Protein AF-A0AAE0SXF7-F1 (afdb_monomer_lite)

Radius of gyration: 25.58 Å; chains: 1; bounding box: 42×45×66 Å

Foldseek 3Di:
DDDDDADAPDPPGGDDPVVSVVVVVVVCVVVVVVVVVVVVQLVVDDDDNVVSVVVVPDDDCVVDPPPCVVLVVCPCVCVVVVHDDDPPPPNDDDDD

Organism: NCBI:txid2493646

Structure (mmCIF, N/CA/C/O backbone):
data_AF-A0AAE0SXF7-F1
#
_entry.id   AF-A0AAE0SXF7-F1
#
loop_
_atom_site.group_PDB
_atom_site.id
_atom_site.type_symbol
_atom_site.label_atom_id
_atom_site.label_alt_id
_atom_site.label_comp_id
_atom_site.label_asym_id
_atom_site.label_entity_id
_atom_site.label_seq_id
_atom_site.pdbx_PDB_ins_code
_atom_site.Cartn_x
_atom_site.Cartn_y
_atom_site.Cartn_z
_atom_site.occupancy
_atom_site.B_iso_or_equiv
_atom_site.auth_seq_id
_atom_site.auth_comp_id
_atom_site.auth_asym_id
_atom_site.auth_atom_id
_atom_site.pdbx_PDB_model_num
ATOM 1 N N . MET A 1 1 ? -1.634 13.264 -18.611 1.00 70.06 1 MET A N 1
ATOM 2 C CA . MET A 1 1 ? -1.847 11.807 -18.463 1.00 70.06 1 MET A CA 1
ATOM 3 C C . MET A 1 1 ? -0.484 11.140 -18.476 1.00 70.06 1 MET A C 1
ATOM 5 O O . MET A 1 1 ? 0.237 11.314 -19.453 1.00 70.06 1 MET A O 1
ATOM 9 N N . ALA A 1 2 ? -0.085 10.483 -17.389 1.00 81.69 2 ALA A N 1
ATOM 10 C CA . ALA A 1 2 ? 1.187 9.767 -17.355 1.00 81.69 2 ALA A CA 1
ATOM 11 C C . ALA A 1 2 ? 1.087 8.523 -18.25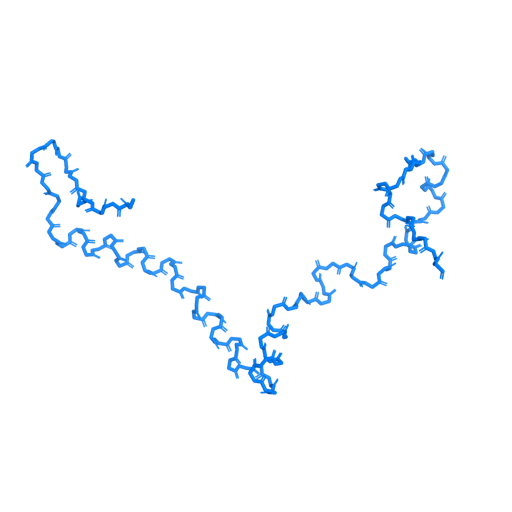2 1.00 81.69 2 ALA A C 1
ATOM 13 O O . ALA A 1 2 ? 0.125 7.766 -18.139 1.00 81.69 2 ALA A O 1
ATOM 14 N N . LYS A 1 3 ? 2.045 8.342 -19.167 1.00 91.00 3 LYS A N 1
ATOM 15 C CA . LYS A 1 3 ? 2.148 7.154 -20.024 1.00 91.00 3 LYS A CA 1
ATOM 16 C C . LYS A 1 3 ? 3.293 6.289 -19.510 1.00 91.00 3 LYS A C 1
ATOM 18 O O . LYS A 1 3 ? 4.391 6.800 -19.302 1.00 91.00 3 LYS A O 1
ATOM 23 N N . TYR A 1 4 ? 3.028 5.005 -19.296 1.00 88.88 4 TYR A N 1
ATOM 24 C CA . TYR A 1 4 ? 4.065 4.044 -18.939 1.00 88.88 4 TYR A CA 1
ATOM 25 C C . TYR A 1 4 ? 4.918 3.724 -20.169 1.00 88.88 4 TYR A C 1
ATOM 27 O O . TYR A 1 4 ? 4.376 3.404 -21.225 1.00 88.88 4 TYR A O 1
ATOM 35 N N . ASN A 1 5 ? 6.239 3.796 -20.010 1.00 89.56 5 ASN A N 1
ATOM 36 C CA . ASN A 1 5 ? 7.203 3.301 -20.982 1.00 89.56 5 ASN A CA 1
ATOM 37 C C . ASN A 1 5 ? 8.034 2.204 -20.305 1.00 89.56 5 ASN A C 1
ATOM 39 O O . ASN A 1 5 ? 8.495 2.430 -19.180 1.00 89.56 5 ASN A O 1
ATOM 43 N N . PRO A 1 6 ? 8.244 1.050 -20.958 1.00 88.31 6 PRO A N 1
ATOM 44 C CA . PRO A 1 6 ? 9.099 0.009 -20.419 1.00 88.31 6 PRO A CA 1
ATOM 45 C C . PRO A 1 6 ? 10.515 0.524 -20.138 1.00 88.31 6 PRO A C 1
ATOM 47 O O . PRO A 1 6 ? 11.017 1.387 -20.871 1.00 88.31 6 PRO A O 1
ATOM 50 N N . PRO A 1 7 ? 11.177 0.010 -19.090 1.00 88.88 7 PRO A N 1
ATOM 51 C CA . PRO A 1 7 ? 12.558 0.362 -18.821 1.00 88.88 7 PRO A CA 1
ATOM 52 C C . PRO A 1 7 ? 13.444 -0.099 -19.981 1.00 88.88 7 PRO A C 1
ATOM 54 O O . PRO A 1 7 ? 13.228 -1.160 -20.573 1.00 88.88 7 PRO A O 1
ATOM 57 N N . LYS A 1 8 ? 14.477 0.691 -20.278 1.00 91.38 8 LYS A N 1
ATOM 58 C CA . LYS A 1 8 ? 15.463 0.394 -21.320 1.00 91.38 8 LYS A CA 1
ATOM 59 C C . LYS A 1 8 ? 16.844 0.235 -20.702 1.00 91.38 8 LYS A C 1
ATOM 61 O O . LYS A 1 8 ? 17.183 0.956 -19.766 1.00 91.38 8 LYS A O 1
ATOM 66 N N . ILE A 1 9 ? 17.624 -0.710 -21.216 1.00 87.25 9 ILE A N 1
ATOM 67 C CA . ILE A 1 9 ? 19.019 -0.919 -20.809 1.00 87.25 9 ILE A CA 1
ATOM 68 C C . ILE A 1 9 ? 19.886 0.201 -21.398 1.00 87.25 9 ILE A C 1
ATOM 70 O O . ILE A 1 9 ? 20.659 0.825 -20.682 1.00 87.25 9 ILE A O 1
ATOM 74 N N . ASN A 1 10 ? 19.701 0.490 -22.690 1.00 86.50 10 ASN A N 1
ATOM 75 C CA . ASN A 1 10 ? 20.353 1.572 -23.438 1.00 86.50 10 ASN A CA 1
ATOM 76 C C . ASN A 1 10 ? 19.297 2.331 -24.266 1.00 86.50 10 ASN A C 1
ATOM 78 O O . ASN A 1 10 ? 18.120 1.990 -24.222 1.00 86.50 10 ASN A O 1
ATOM 82 N N . LYS A 1 11 ? 19.685 3.336 -25.068 1.00 81.31 11 LYS A N 1
ATOM 83 C CA . LYS A 1 11 ? 18.728 4.101 -25.904 1.00 81.31 11 LYS A CA 1
ATOM 84 C C . LYS A 1 11 ? 17.884 3.225 -26.849 1.00 81.31 11 LYS A C 1
ATOM 86 O O . LYS A 1 11 ? 16.752 3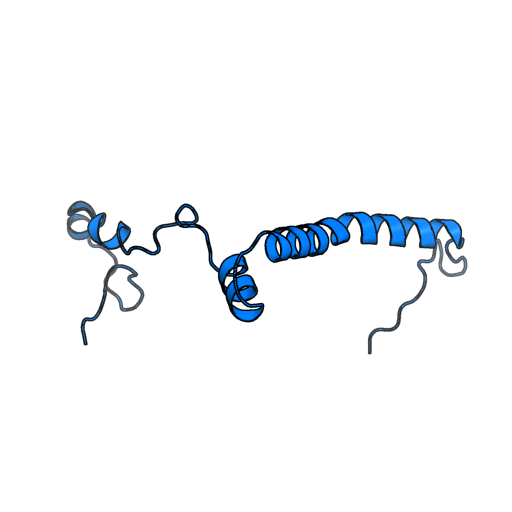.590 -27.147 1.00 81.31 11 LYS A O 1
ATOM 91 N N . GLU A 1 12 ? 18.417 2.082 -27.277 1.00 80.81 12 GLU A N 1
ATOM 92 C CA . GLU A 1 12 ? 17.821 1.231 -28.319 1.00 80.81 12 GLU A CA 1
ATOM 93 C C . GLU A 1 12 ? 17.353 -0.142 -27.819 1.00 80.81 12 GLU A C 1
ATOM 95 O O . GLU A 1 12 ? 16.593 -0.807 -28.514 1.00 80.81 12 GLU A O 1
ATOM 100 N N . LEU A 1 13 ? 17.780 -0.569 -26.625 1.00 87.00 13 LEU A N 1
ATOM 101 C CA . LEU A 1 13 ? 17.523 -1.921 -26.131 1.00 87.00 13 LEU A CA 1
ATOM 102 C C . LEU A 1 13 ? 16.578 -1.898 -24.933 1.00 87.00 13 LEU A C 1
ATOM 104 O O . LEU A 1 13 ? 16.936 -1.411 -23.857 1.00 87.00 13 LEU A O 1
ATOM 108 N N . ASP A 1 14 ? 15.391 -2.459 -25.126 1.00 89.69 14 ASP A N 1
ATOM 109 C CA . ASP A 1 14 ? 14.391 -2.617 -24.077 1.00 89.69 14 ASP A CA 1
ATOM 110 C C . ASP A 1 14 ? 14.772 -3.761 -23.127 1.00 89.69 14 ASP A C 1
ATOM 112 O O . ASP A 1 14 ? 15.418 -4.736 -23.524 1.00 89.69 14 ASP A O 1
ATOM 116 N N . TYR A 1 15 ? 14.376 -3.650 -21.855 1.00 89.69 15 TYR A N 1
ATOM 117 C CA . TYR A 1 15 ? 14.528 -4.773 -20.932 1.00 89.69 15 TYR A CA 1
ATOM 118 C C . TYR A 1 15 ? 13.692 -5.966 -21.411 1.00 89.69 15 TYR A C 1
ATOM 120 O O . TYR A 1 15 ? 12.540 -5.773 -21.815 1.00 89.69 15 TYR A O 1
ATOM 128 N N . PRO A 1 16 ? 14.221 -7.197 -21.302 1.00 92.50 16 PRO A N 1
ATOM 129 C CA . PRO A 1 16 ? 13.464 -8.385 -21.655 1.00 92.50 16 PRO A CA 1
ATOM 130 C C . PRO A 1 16 ? 12.221 -8.521 -20.768 1.00 92.50 16 PRO A C 1
ATOM 132 O O . PRO A 1 16 ? 12.212 -8.101 -19.607 1.00 92.50 16 PRO A O 1
ATOM 135 N N . GLU A 1 17 ? 11.174 -9.142 -21.307 1.00 90.88 17 GLU A N 1
ATOM 136 C CA . GLU A 1 17 ? 9.851 -9.220 -20.674 1.00 90.88 17 GLU A CA 1
ATOM 137 C C . GLU A 1 17 ? 9.900 -9.816 -19.258 1.00 90.88 17 GLU A C 1
ATOM 139 O O . GLU A 1 17 ? 9.306 -9.268 -18.330 1.00 90.88 17 GLU A O 1
ATOM 144 N N . PHE A 1 18 ? 10.701 -10.867 -19.045 1.00 93.62 18 PHE A N 1
ATOM 145 C CA . PHE A 1 18 ? 10.846 -11.490 -17.726 1.00 93.62 18 PHE A CA 1
ATOM 146 C C . PHE A 1 18 ? 11.367 -10.514 -16.658 1.00 93.62 18 PHE A C 1
ATOM 148 O O . PHE A 1 18 ? 10.939 -10.573 -15.507 1.00 93.62 18 PHE A O 1
ATOM 155 N N . ALA A 1 19 ? 12.262 -9.588 -17.021 1.00 92.81 19 ALA A N 1
ATOM 156 C CA . ALA A 1 19 ? 12.822 -8.620 -16.082 1.00 92.81 19 ALA A CA 1
ATOM 157 C C . ALA A 1 19 ? 11.774 -7.576 -15.674 1.00 92.81 19 ALA A C 1
ATOM 159 O O . ALA A 1 19 ? 11.720 -7.167 -14.513 1.00 92.81 19 ALA A O 1
ATOM 160 N N . GLN A 1 20 ? 10.897 -7.192 -16.606 1.00 92.62 20 GLN A N 1
ATOM 161 C CA . GLN A 1 20 ? 9.775 -6.298 -16.320 1.00 92.62 20 GLN A CA 1
ATOM 162 C C . GLN A 1 20 ? 8.762 -6.972 -15.390 1.00 92.62 20 GLN A C 1
ATOM 164 O O . GLN A 1 20 ? 8.336 -6.362 -14.408 1.00 92.62 20 GLN A O 1
ATOM 169 N N . VAL A 1 21 ? 8.430 -8.243 -15.648 1.00 95.62 21 VAL A N 1
ATOM 170 C CA . VAL A 1 21 ? 7.544 -9.037 -14.782 1.00 95.62 21 VAL A CA 1
ATOM 171 C C . VAL A 1 21 ? 8.111 -9.125 -13.365 1.00 95.62 21 VAL A C 1
ATOM 173 O O . VAL A 1 21 ? 7.391 -8.853 -12.408 1.00 95.62 21 VAL A O 1
ATOM 176 N N . ILE A 1 22 ? 9.407 -9.412 -13.213 1.00 96.31 22 ILE A N 1
ATOM 177 C CA . ILE A 1 22 ? 10.067 -9.444 -11.898 1.00 96.31 22 ILE A CA 1
ATOM 178 C C . ILE A 1 22 ? 9.977 -8.080 -11.195 1.00 96.31 22 ILE A C 1
ATOM 180 O O . ILE A 1 22 ? 9.636 -8.026 -10.013 1.00 96.31 22 ILE A O 1
ATOM 184 N N . GLY A 1 23 ? 10.220 -6.975 -11.906 1.00 94.88 23 GLY A N 1
ATOM 185 C CA . GLY A 1 23 ? 10.099 -5.626 -11.340 1.00 94.88 23 GLY A CA 1
ATOM 186 C C . GLY A 1 23 ? 8.693 -5.320 -10.811 1.00 94.88 23 GLY A C 1
ATOM 187 O O . GLY A 1 23 ? 8.534 -4.789 -9.705 1.00 94.88 23 GLY A O 1
ATOM 188 N N . TRP A 1 24 ? 7.663 -5.719 -11.560 1.00 95.31 24 TRP A N 1
ATOM 189 C CA . TRP A 1 24 ? 6.271 -5.593 -11.127 1.00 95.31 24 TRP A CA 1
ATOM 190 C C . TRP A 1 24 ? 5.933 -6.506 -9.947 1.00 95.31 24 TRP A C 1
ATOM 192 O O . TRP A 1 24 ? 5.231 -6.066 -9.038 1.00 95.31 24 TRP A O 1
ATOM 202 N N . LEU A 1 25 ? 6.466 -7.730 -9.905 1.00 97.19 25 LEU A N 1
ATOM 203 C CA . LEU A 1 25 ? 6.274 -8.645 -8.777 1.00 97.19 25 LEU A CA 1
ATOM 204 C C . LEU A 1 25 ? 6.895 -8.105 -7.484 1.00 97.19 25 LEU A C 1
ATOM 206 O O . LEU A 1 25 ? 6.243 -8.144 -6.443 1.00 97.19 25 LEU A O 1
ATOM 210 N N . ILE A 1 26 ? 8.109 -7.551 -7.542 1.00 97.06 26 ILE A N 1
ATOM 211 C CA . ILE A 1 26 ? 8.762 -6.928 -6.377 1.00 97.06 26 ILE A CA 1
ATOM 212 C C . ILE A 1 26 ? 7.943 -5.727 -5.895 1.00 97.06 26 ILE A C 1
ATOM 214 O O . ILE A 1 26 ? 7.679 -5.586 -4.702 1.00 97.06 26 ILE A O 1
ATOM 218 N N . THR A 1 27 ? 7.490 -4.888 -6.829 1.00 96.25 27 THR A N 1
ATOM 219 C CA . THR A 1 27 ? 6.662 -3.715 -6.517 1.00 96.25 27 THR A CA 1
ATOM 220 C C . THR A 1 27 ? 5.350 -4.129 -5.854 1.00 96.25 27 THR A C 1
ATOM 222 O O . THR A 1 27 ? 4.982 -3.592 -4.808 1.00 96.25 27 THR A O 1
ATOM 225 N N . ALA A 1 28 ? 4.666 -5.127 -6.416 1.00 96.31 28 ALA A N 1
ATOM 226 C CA . ALA A 1 28 ? 3.454 -5.683 -5.834 1.00 96.31 28 ALA A CA 1
ATOM 227 C C . ALA A 1 28 ? 3.729 -6.253 -4.439 1.00 96.31 28 ALA A C 1
ATOM 229 O O . ALA A 1 28 ? 2.981 -5.956 -3.517 1.00 96.31 28 ALA A O 1
ATOM 230 N N . PHE A 1 29 ? 4.819 -6.999 -4.249 1.00 97.06 29 PHE A N 1
ATOM 231 C CA . PHE A 1 29 ? 5.174 -7.591 -2.960 1.00 97.06 29 PHE A CA 1
ATOM 232 C C . PHE A 1 29 ? 5.408 -6.546 -1.860 1.00 97.06 29 PHE A C 1
ATOM 234 O O . PHE A 1 29 ? 4.983 -6.759 -0.730 1.00 97.06 29 PHE A O 1
ATOM 241 N N . VAL A 1 30 ? 6.024 -5.405 -2.180 1.00 97.00 30 VAL A N 1
ATOM 242 C CA . VAL A 1 30 ? 6.240 -4.315 -1.211 1.00 97.00 30 VAL A CA 1
ATOM 243 C C . VAL A 1 30 ? 4.943 -3.564 -0.895 1.00 97.00 30 VAL A C 1
ATOM 245 O O . VAL A 1 30 ? 4.733 -3.156 0.245 1.00 97.00 30 VAL A O 1
ATOM 248 N N . ILE A 1 31 ? 4.055 -3.390 -1.879 1.00 96.94 31 ILE A N 1
ATOM 249 C CA . ILE A 1 31 ? 2.801 -2.640 -1.704 1.00 96.94 31 ILE A CA 1
ATOM 250 C C . ILE A 1 31 ? 1.702 -3.501 -1.057 1.00 96.94 31 ILE A C 1
ATOM 252 O O . ILE A 1 31 ? 0.904 -2.982 -0.281 1.00 96.94 31 ILE A O 1
ATOM 256 N N . CYS A 1 32 ? 1.664 -4.807 -1.333 1.00 96.75 32 CYS A N 1
ATOM 257 C CA . CYS A 1 32 ? 0.606 -5.741 -0.923 1.00 96.75 32 CYS A CA 1
ATOM 258 C C . CYS A 1 32 ? 0.357 -5.863 0.601 1.00 96.75 32 CYS A C 1
ATOM 260 O O . CYS A 1 32 ? -0.802 -6.016 0.995 1.00 96.75 32 CYS A O 1
ATOM 262 N N . PRO A 1 33 ? 1.355 -5.743 1.498 1.00 95.94 33 PRO A N 1
ATOM 263 C CA . PRO A 1 33 ? 1.128 -5.806 2.940 1.00 95.94 33 PRO A CA 1
ATOM 264 C C . PRO A 1 33 ? 0.130 -4.763 3.456 1.00 95.94 33 PRO A C 1
ATOM 266 O O . PRO A 1 33 ? -0.642 -5.062 4.364 1.00 95.94 33 PRO A O 1
ATOM 269 N N . ILE A 1 34 ? 0.092 -3.565 2.862 1.00 94.81 34 ILE A N 1
ATOM 270 C CA . ILE A 1 34 ? -0.811 -2.480 3.278 1.00 94.81 34 ILE A CA 1
ATOM 271 C C . ILE A 1 34 ? -2.290 -2.876 3.092 1.00 94.81 34 ILE A C 1
ATOM 273 O O . ILE A 1 34 ? -3.020 -2.908 4.088 1.00 94.81 34 ILE A O 1
ATOM 277 N N . PRO A 1 35 ? -2.768 -3.221 1.877 1.00 94.94 35 PRO A N 1
ATOM 278 C CA . PRO A 1 35 ? -4.147 -3.651 1.683 1.00 94.94 35 PRO A CA 1
ATOM 279 C C . PRO A 1 35 ? -4.458 -4.977 2.388 1.00 94.94 35 PRO A C 1
ATOM 281 O O . PRO A 1 35 ? -5.569 -5.125 2.894 1.00 94.94 35 PRO A O 1
ATOM 284 N N . ILE A 1 36 ? -3.506 -5.917 2.491 1.00 96.00 36 ILE A N 1
ATOM 285 C CA . ILE A 1 36 ? -3.716 -7.160 3.255 1.00 96.00 36 ILE A CA 1
ATOM 286 C C . ILE A 1 36 ? -4.028 -6.839 4.720 1.00 96.00 36 ILE A C 1
ATOM 288 O O . ILE A 1 36 ? -5.029 -7.318 5.256 1.00 96.00 36 ILE A O 1
ATOM 292 N N . MET A 1 37 ? -3.207 -6.008 5.365 1.00 93.94 37 MET A N 1
ATOM 293 C CA . MET A 1 37 ? -3.409 -5.631 6.765 1.00 93.94 37 MET A CA 1
ATOM 294 C C . MET A 1 37 ? -4.693 -4.829 6.960 1.00 93.94 37 MET A C 1
ATOM 296 O O . MET A 1 37 ? -5.411 -5.059 7.935 1.00 93.94 37 MET A O 1
ATOM 300 N N . PHE A 1 38 ? -5.015 -3.937 6.022 1.00 93.44 38 PHE A N 1
ATOM 301 C CA . PHE A 1 38 ? -6.274 -3.196 6.026 1.00 93.44 38 PHE A CA 1
ATOM 302 C C . PHE A 1 38 ? -7.482 -4.140 6.005 1.00 93.44 38 PHE A C 1
ATOM 304 O O . PHE A 1 38 ? -8.345 -4.053 6.879 1.00 93.44 38 PHE A O 1
ATOM 311 N N . LEU A 1 39 ? -7.515 -5.089 5.063 1.00 93.94 39 LEU A N 1
ATOM 312 C CA . LEU A 1 39 ? -8.591 -6.076 4.964 1.00 93.94 39 LEU A CA 1
ATOM 313 C C . LEU A 1 39 ? -8.653 -6.954 6.213 1.00 93.94 39 LEU A C 1
ATOM 315 O O . LEU A 1 39 ? -9.728 -7.136 6.777 1.00 93.94 39 LEU A O 1
ATOM 319 N N . TYR A 1 40 ? -7.511 -7.446 6.693 1.00 94.19 40 TYR A N 1
ATOM 320 C CA . TYR A 1 40 ? -7.441 -8.261 7.904 1.00 94.19 40 TYR A CA 1
ATOM 321 C C . TYR A 1 40 ? -8.038 -7.541 9.125 1.00 94.19 40 TYR A C 1
ATOM 323 O O . TYR A 1 40 ? -8.854 -8.112 9.853 1.00 94.19 40 TYR A O 1
ATOM 331 N N . LYS A 1 41 ? -7.688 -6.266 9.333 1.00 91.00 41 LYS A N 1
ATOM 332 C CA . LYS A 1 41 ? -8.236 -5.449 10.428 1.00 91.00 41 LYS A CA 1
ATOM 333 C C . LYS A 1 41 ? -9.720 -5.138 10.226 1.00 91.00 41 LYS A C 1
ATOM 335 O O . LYS A 1 41 ? -10.477 -5.181 11.194 1.00 91.00 41 LYS A O 1
ATOM 340 N N . LEU A 1 42 ? -10.152 -4.898 8.989 1.00 91.25 42 LEU A N 1
ATOM 341 C CA . LEU A 1 42 ? -11.557 -4.664 8.651 1.00 91.25 42 LEU A CA 1
ATOM 342 C C . LEU A 1 42 ? -12.432 -5.909 8.894 1.00 91.25 42 LEU A C 1
ATOM 344 O O . LEU A 1 42 ? -13.559 -5.780 9.374 1.00 91.25 42 LEU A O 1
ATOM 348 N N . TYR A 1 43 ? -11.922 -7.112 8.607 1.00 90.12 43 TYR A N 1
ATOM 349 C CA . TYR A 1 43 ? -12.621 -8.370 8.893 1.00 90.12 43 TYR A CA 1
ATOM 350 C C . TYR A 1 43 ? -12.702 -8.667 10.393 1.00 90.12 43 TYR A C 1
ATOM 352 O O . TYR A 1 43 ? -13.736 -9.155 10.848 1.00 90.12 43 TYR A O 1
ATOM 360 N N . GLN A 1 44 ? -11.657 -8.348 11.163 1.00 90.31 44 GLN A N 1
ATOM 361 C CA . GLN A 1 44 ? -11.672 -8.520 12.620 1.00 90.31 44 GLN A CA 1
ATOM 362 C C . GLN A 1 44 ? -12.543 -7.492 13.358 1.00 90.31 44 GLN A C 1
ATOM 364 O O . GLN A 1 44 ? -13.052 -7.788 14.441 1.00 90.31 44 GLN A O 1
ATOM 369 N N . ALA A 1 45 ? -12.728 -6.292 12.801 1.00 88.50 45 ALA A N 1
ATOM 370 C CA . ALA A 1 45 ? -13.575 -5.270 13.402 1.00 88.50 45 ALA A CA 1
ATOM 371 C C . ALA A 1 45 ? -15.045 -5.726 13.452 1.00 88.50 45 ALA A C 1
ATOM 373 O O . ALA A 1 45 ? -15.616 -6.201 12.468 1.00 88.50 45 ALA A O 1
ATOM 374 N N . LYS A 1 46 ? -15.681 -5.559 14.613 1.00 84.25 46 LYS A N 1
ATOM 375 C CA . LYS A 1 46 ? -17.092 -5.902 14.830 1.00 84.25 46 LYS A CA 1
ATOM 376 C C . LYS A 1 46 ? -17.994 -4.715 14.467 1.00 84.25 46 LYS A C 1
ATOM 378 O O . LYS A 1 46 ? -17.597 -3.566 14.625 1.00 84.25 46 LYS A O 1
ATOM 383 N N . GLY A 1 47 ? -19.218 -4.992 14.012 1.00 86.75 47 GLY A N 1
ATOM 384 C CA . GLY A 1 47 ? -20.239 -3.975 13.707 1.00 86.75 47 GLY A CA 1
ATOM 385 C C . GLY A 1 47 ? -20.551 -3.810 12.216 1.00 86.75 47 GLY A C 1
ATOM 386 O O . GLY A 1 47 ? -20.173 -4.653 11.395 1.00 86.75 47 GLY A O 1
ATOM 387 N N . ASN A 1 48 ? -21.253 -2.726 11.874 1.00 89.31 48 ASN A N 1
ATOM 388 C CA . ASN A 1 48 ? -21.608 -2.364 10.494 1.00 89.31 48 ASN A CA 1
ATOM 389 C C . ASN A 1 48 ? -20.390 -1.840 9.714 1.00 89.31 48 ASN A C 1
ATOM 391 O O . ASN A 1 48 ? -19.447 -1.332 10.313 1.00 89.31 48 ASN A O 1
ATOM 395 N N . LEU A 1 49 ? -20.414 -1.897 8.377 1.00 86.12 49 LEU A N 1
ATOM 396 C CA . LEU A 1 49 ? -19.273 -1.511 7.522 1.00 86.12 49 LEU A CA 1
ATOM 397 C C . LEU A 1 49 ? -18.703 -0.116 7.841 1.00 86.12 49 LEU A C 1
ATOM 399 O O . LEU A 1 49 ? -17.491 0.038 7.966 1.00 86.12 49 LEU A O 1
ATOM 403 N N . LEU A 1 50 ? -19.570 0.880 8.050 1.00 87.88 50 LEU A N 1
ATOM 404 C CA . LEU A 1 50 ? -19.155 2.239 8.423 1.00 87.88 50 LEU A CA 1
ATOM 405 C C . LEU A 1 50 ? -18.534 2.312 9.826 1.00 87.88 50 LEU A C 1
ATOM 407 O O . LEU A 1 50 ? -17.579 3.055 10.034 1.00 87.88 50 LEU A O 1
ATOM 411 N N . GLN A 1 51 ? -19.041 1.529 10.784 1.00 88.88 51 GLN A N 1
ATOM 412 C CA . GLN A 1 51 ? -18.466 1.454 12.131 1.00 88.88 51 GLN A CA 1
ATOM 413 C C . GLN A 1 51 ? -17.091 0.793 12.093 1.00 88.88 51 GLN A C 1
ATOM 415 O O . GLN A 1 51 ? -16.158 1.321 12.684 1.00 88.88 51 GLN A O 1
ATOM 420 N N . ARG A 1 52 ? -16.945 -0.301 11.336 1.00 89.75 52 ARG A N 1
ATOM 421 C CA . ARG A 1 52 ? -15.656 -0.977 11.146 1.00 89.75 52 ARG A CA 1
ATOM 422 C C . ARG A 1 52 ? -14.622 -0.038 10.542 1.00 89.75 52 ARG A C 1
ATOM 424 O O . ARG A 1 52 ? -13.517 0.031 11.067 1.00 89.75 52 ARG A O 1
ATOM 431 N N . LEU A 1 53 ? -14.994 0.711 9.497 1.00 90.25 53 LEU A N 1
ATOM 432 C CA . LEU A 1 53 ? -14.113 1.700 8.875 1.00 90.25 53 LEU A CA 1
ATOM 433 C C . LEU A 1 53 ? -13.704 2.784 9.878 1.00 90.25 53 LEU A C 1
ATOM 435 O O . LEU A 1 53 ? -12.517 3.041 10.036 1.00 90.25 53 LEU A O 1
ATOM 439 N N . LYS A 1 54 ? -14.670 3.349 10.613 1.00 88.50 54 LYS A N 1
ATOM 440 C CA . LYS A 1 54 ? -14.394 4.355 11.647 1.00 88.50 54 LYS A CA 1
ATOM 441 C C . LYS A 1 54 ? -13.438 3.820 12.715 1.00 88.50 54 LYS A C 1
ATOM 443 O O . LYS A 1 54 ? -12.512 4.522 13.112 1.00 88.50 54 LYS A O 1
ATOM 448 N N . THR A 1 55 ? -13.639 2.584 13.170 1.00 88.50 55 THR A N 1
ATOM 449 C CA . THR A 1 55 ? -12.794 1.956 14.189 1.00 88.50 55 THR A CA 1
ATOM 450 C C . THR A 1 55 ? -11.361 1.766 13.701 1.00 88.50 55 THR A C 1
ATOM 452 O O . THR A 1 55 ? -10.442 2.131 14.425 1.00 88.50 55 THR A O 1
ATOM 455 N N . ILE A 1 56 ? -11.143 1.250 12.487 1.00 89.44 56 ILE A N 1
ATOM 456 C CA . ILE A 1 56 ? -9.779 1.020 11.978 1.00 89.44 56 ILE A CA 1
ATOM 457 C C . ILE A 1 56 ? -9.034 2.314 11.615 1.00 89.44 56 ILE A C 1
ATOM 459 O O . ILE A 1 56 ? -7.809 2.296 11.552 1.00 89.44 56 ILE A O 1
ATOM 463 N N . THR A 1 57 ? -9.745 3.424 11.378 1.00 88.88 57 THR A N 1
ATOM 464 C CA . THR A 1 57 ? -9.143 4.748 11.131 1.00 88.88 57 THR A CA 1
ATOM 465 C C . THR A 1 57 ? -8.965 5.583 12.402 1.00 88.88 57 THR A C 1
ATOM 467 O O . THR A 1 57 ? -8.457 6.697 12.321 1.00 88.88 57 THR A O 1
ATOM 470 N N . THR A 1 58 ? -9.412 5.093 13.562 1.00 86.44 58 THR A N 1
ATOM 471 C CA . THR A 1 58 ? -9.236 5.785 14.848 1.00 86.44 58 THR A CA 1
ATOM 472 C C . THR A 1 58 ? -7.913 5.335 15.484 1.00 86.44 58 THR A C 1
ATOM 474 O O . THR A 1 58 ? -7.659 4.129 15.527 1.00 86.44 58 THR A O 1
ATOM 477 N N . PRO A 1 59 ? -7.060 6.256 15.972 1.00 83.31 59 PRO A N 1
ATOM 478 C CA . PRO A 1 59 ? -5.808 5.896 16.637 1.00 83.31 59 PRO A CA 1
ATOM 479 C C . PRO A 1 59 ? -6.055 5.125 17.943 1.00 83.31 59 PRO A C 1
ATOM 481 O O . PRO A 1 59 ? -7.107 5.254 18.572 1.00 83.31 59 PRO A O 1
ATOM 484 N N . THR A 1 60 ? -5.080 4.317 18.364 1.00 80.94 60 THR A N 1
ATOM 485 C CA . THR A 1 60 ? -5.120 3.630 19.663 1.00 80.94 60 THR A CA 1
ATOM 486 C C . THR A 1 60 ? -4.901 4.616 20.810 1.00 80.94 60 THR A C 1
ATOM 488 O O . THR A 1 60 ? -4.282 5.660 20.632 1.00 80.94 60 THR A O 1
ATOM 491 N N . THR A 1 61 ? -5.373 4.279 22.011 1.00 71.31 61 THR A N 1
ATOM 492 C CA . THR A 1 61 ? -5.208 5.118 23.215 1.00 71.31 61 THR A CA 1
ATOM 493 C C . THR A 1 61 ? -3.742 5.347 23.595 1.00 71.31 61 THR A C 1
ATOM 495 O O . THR A 1 61 ? -3.416 6.367 24.181 1.00 71.31 61 THR A O 1
ATOM 498 N N . GLU A 1 62 ? -2.851 4.421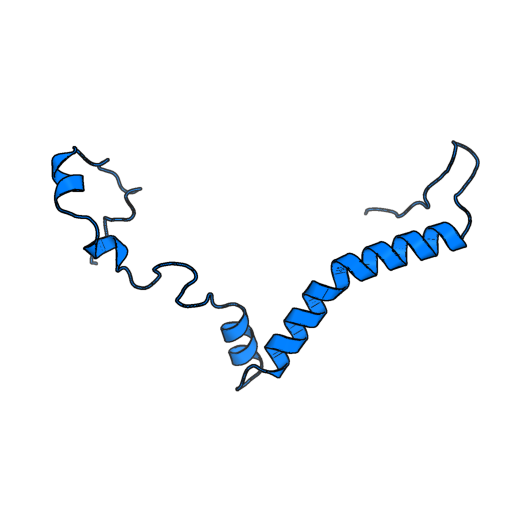 23.231 1.00 69.00 62 GLU A N 1
ATOM 499 C CA . GLU A 1 62 ? -1.401 4.526 23.456 1.00 69.00 62 GLU A CA 1
ATOM 500 C C . GLU A 1 62 ? -0.668 5.370 22.400 1.00 69.00 62 GLU A C 1
ATOM 502 O O . GLU A 1 62 ? 0.501 5.696 22.583 1.00 69.00 62 GLU A O 1
ATOM 507 N N . TRP A 1 63 ? -1.327 5.735 21.292 1.00 69.81 63 TRP A N 1
ATOM 508 C CA . TRP A 1 63 ? -0.725 6.521 20.202 1.00 69.81 63 TRP A CA 1
ATOM 509 C C . TRP A 1 63 ? -0.379 7.966 20.617 1.00 69.81 63 TRP A C 1
ATOM 511 O O . TRP A 1 63 ? 0.259 8.703 19.867 1.00 69.81 63 TRP A O 1
ATOM 521 N N . GLY A 1 64 ? -0.782 8.370 21.820 1.00 66.50 64 GLY A N 1
ATOM 522 C CA . GLY A 1 64 ? -0.526 9.673 22.413 1.00 66.50 64 GLY A CA 1
ATOM 523 C C . GLY A 1 64 ? -1.772 10.195 23.131 1.00 66.50 64 GLY A C 1
ATOM 524 O O . GLY A 1 64 ? -2.878 9.710 22.877 1.00 66.50 64 GLY A O 1
ATOM 525 N N . PRO A 1 65 ? -1.617 11.173 24.032 1.00 57.19 65 PRO A N 1
ATOM 526 C CA . PRO A 1 65 ? -2.683 11.629 24.910 1.00 57.19 65 PRO A CA 1
ATOM 527 C C . PRO A 1 65 ? -3.697 12.435 24.102 1.00 57.19 65 PRO A C 1
ATOM 529 O O . PRO A 1 65 ? -3.548 13.632 23.877 1.00 57.19 65 PRO A O 1
ATOM 532 N N . ASN A 1 66 ? -4.745 11.756 23.645 1.00 59.09 66 ASN A N 1
ATOM 533 C CA . ASN A 1 66 ? -5.957 12.397 23.139 1.00 59.09 66 ASN A CA 1
ATOM 534 C C . ASN A 1 66 ? -6.998 12.603 24.258 1.00 59.09 66 ASN A C 1
ATOM 536 O O . ASN A 1 66 ? -8.167 12.865 23.994 1.00 59.09 66 ASN A O 1
ATOM 540 N N . ASP A 1 67 ? -6.590 12.437 25.515 1.00 56.00 67 ASP A N 1
ATOM 541 C CA . ASP A 1 67 ? -7.410 12.613 26.715 1.00 56.00 67 ASP A CA 1
ATOM 542 C C . ASP A 1 67 ? -7.167 13.964 27.408 1.00 56.00 67 ASP A C 1
ATOM 544 O O . ASP A 1 67 ? -7.734 14.226 28.465 1.00 56.00 67 ASP A O 1
ATOM 548 N N . GLY A 1 68 ? -6.327 14.834 26.835 1.00 54.59 68 GLY A N 1
ATOM 549 C CA . GLY A 1 68 ? -5.979 16.112 27.455 1.00 54.59 68 GLY A CA 1
ATOM 550 C C . GLY A 1 68 ? -5.157 15.966 28.743 1.00 54.59 68 GLY A C 1
ATOM 551 O O . GLY A 1 68 ? -4.959 16.954 29.444 1.00 54.59 68 GLY A O 1
ATOM 552 N N . SER A 1 69 ? -4.633 14.777 29.062 1.00 50.75 69 SER A N 1
ATOM 553 C CA . SER A 1 69 ? -3.826 14.551 30.273 1.00 50.75 69 SER A CA 1
ATOM 554 C C . SER A 1 69 ? -2.514 15.347 30.283 1.00 50.75 69 SER A C 1
ATOM 556 O O . SER A 1 69 ? -2.085 15.797 31.345 1.00 50.75 69 SER A O 1
ATOM 558 N N . LEU A 1 70 ? -1.934 15.643 29.111 1.00 52.22 70 LEU A N 1
ATOM 559 C CA . LEU A 1 70 ? -0.805 16.578 28.988 1.00 52.22 70 LEU A CA 1
ATOM 560 C C . LEU A 1 70 ? -1.169 18.026 29.341 1.00 52.22 70 LEU A C 1
ATOM 562 O O . LEU A 1 70 ? -0.267 18.785 29.672 1.00 52.22 70 LEU A O 1
ATOM 566 N N . ALA A 1 71 ? -2.447 18.425 29.306 1.00 52.19 71 ALA A N 1
ATOM 567 C CA . ALA A 1 71 ? -2.858 19.740 29.803 1.00 52.19 71 ALA A CA 1
ATOM 568 C C . ALA A 1 71 ? -2.745 19.813 31.336 1.00 52.19 71 ALA A C 1
ATOM 570 O O . ALA A 1 71 ? -2.376 20.851 31.877 1.00 52.19 71 ALA A O 1
ATOM 571 N N . HIS A 1 72 ? -3.000 18.699 32.035 1.00 47.91 72 HIS A N 1
ATOM 572 C CA . HIS A 1 72 ? -2.793 18.589 33.483 1.00 47.91 72 HIS A CA 1
ATOM 573 C C . HIS A 1 72 ? -1.303 18.457 33.846 1.00 47.91 72 HIS A C 1
ATOM 575 O O . HIS A 1 72 ? -0.881 18.918 34.905 1.00 47.91 72 HIS A O 1
ATOM 581 N N . GLU A 1 73 ? -0.491 17.848 32.977 1.00 51.25 73 GLU A N 1
ATOM 582 C CA . GLU A 1 73 ? 0.955 17.698 33.187 1.00 51.25 73 GLU A CA 1
ATOM 583 C C . GLU A 1 73 ? 1.773 18.945 32.810 1.00 51.25 73 GLU A C 1
ATOM 585 O O . GLU A 1 73 ? 3.003 18.924 32.886 1.00 51.25 73 GLU A O 1
ATOM 590 N N . ILE A 1 74 ? 1.115 20.067 32.483 1.00 53.44 74 ILE A N 1
ATOM 591 C CA . ILE A 1 74 ? 1.741 21.395 32.536 1.00 53.44 74 ILE A CA 1
ATOM 592 C C . ILE A 1 74 ? 1.968 21.720 34.005 1.00 53.44 74 ILE A C 1
ATOM 594 O O . ILE A 1 74 ? 1.215 22.410 34.693 1.00 53.44 74 ILE A O 1
ATOM 598 N N . ARG A 1 75 ? 3.038 21.113 34.488 1.00 56.19 75 ARG A N 1
ATOM 599 C CA . ARG A 1 75 ? 3.625 21.270 35.792 1.00 56.19 75 ARG A CA 1
ATOM 600 C C . ARG A 1 75 ? 3.905 22.764 35.985 1.00 56.19 75 ARG A C 1
ATOM 602 O O . ARG A 1 75 ? 4.192 23.521 35.057 1.00 56.19 75 ARG A O 1
ATOM 609 N N . MET A 1 76 ? 3.745 23.218 37.223 1.00 55.06 76 MET A N 1
ATOM 610 C CA . MET A 1 76 ? 3.918 24.622 37.625 1.00 55.06 76 MET A CA 1
ATOM 611 C C . MET A 1 76 ? 5.295 25.208 37.236 1.00 55.06 76 MET A C 1
ATOM 613 O O . MET A 1 76 ? 5.475 26.425 37.255 1.00 55.06 76 MET A O 1
ATOM 617 N N . ASP A 1 77 ? 6.255 24.363 36.846 1.00 55.78 77 ASP A N 1
ATOM 618 C CA . ASP A 1 77 ? 7.547 24.748 36.277 1.00 55.78 77 ASP A CA 1
ATOM 619 C C . ASP A 1 77 ? 7.418 25.450 34.911 1.00 55.78 77 ASP A C 1
ATOM 621 O O . ASP A 1 77 ? 8.173 26.382 34.640 1.00 55.78 77 ASP A O 1
ATOM 625 N N . TYR A 1 78 ? 6.431 25.107 34.080 1.00 56.59 78 TYR A N 1
ATOM 626 C CA . TYR A 1 78 ? 6.230 25.747 32.772 1.00 56.59 78 TYR A CA 1
ATOM 627 C C . TYR A 1 78 ? 5.769 27.212 32.891 1.00 56.59 78 TYR A C 1
ATOM 629 O O . TYR A 1 78 ? 6.163 28.066 32.092 1.00 56.59 78 TYR A O 1
ATOM 637 N N . ILE A 1 79 ? 4.978 27.525 33.927 1.00 54.28 79 ILE A N 1
ATOM 638 C CA . ILE A 1 79 ? 4.578 28.902 34.268 1.00 54.28 79 ILE A CA 1
ATOM 639 C C . ILE A 1 79 ? 5.779 29.673 34.841 1.00 54.28 79 ILE A C 1
ATOM 641 O O . ILE A 1 79 ? 5.984 30.837 34.499 1.00 54.28 79 ILE A O 1
ATOM 645 N N . ALA A 1 80 ? 6.617 29.020 35.655 1.00 56.62 80 ALA A N 1
ATOM 646 C CA . ALA A 1 80 ? 7.811 29.628 36.249 1.00 56.62 80 ALA A CA 1
ATOM 647 C C . ALA A 1 80 ? 8.908 29.971 35.221 1.00 56.62 80 ALA A C 1
ATOM 649 O O . ALA A 1 80 ? 9.698 30.888 35.445 1.00 56.62 80 ALA A O 1
ATOM 650 N N . HIS A 1 81 ? 8.948 29.267 34.086 1.00 55.56 81 HIS A N 1
ATOM 651 C CA . HIS A 1 81 ? 9.939 29.467 33.024 1.00 55.56 81 HIS A CA 1
ATOM 652 C C . HIS A 1 81 ? 9.507 30.436 31.912 1.00 55.56 81 HIS A C 1
ATOM 654 O O . HIS A 1 81 ? 10.183 30.518 30.887 1.00 55.56 81 HIS A O 1
ATOM 660 N N . GLY A 1 82 ? 8.424 31.201 32.102 1.00 55.97 82 GLY A N 1
ATOM 661 C CA . GLY A 1 82 ? 7.986 32.191 31.112 1.00 55.97 82 GLY A CA 1
ATOM 662 C C . GLY A 1 82 ? 7.561 31.535 29.799 1.00 55.97 82 GLY A C 1
ATOM 663 O O . GLY A 1 82 ? 8.026 31.922 28.725 1.00 55.97 82 GLY A O 1
ATOM 664 N N . GLY A 1 83 ? 6.724 30.495 29.897 1.00 56.06 83 GLY A N 1
ATOM 665 C CA . GLY A 1 83 ? 6.193 29.764 28.751 1.00 56.06 83 GLY A CA 1
ATOM 666 C C . GLY A 1 83 ? 5.636 30.695 27.671 1.00 56.06 83 GLY A C 1
ATOM 667 O O . GLY A 1 83 ? 5.067 31.746 27.958 1.00 56.06 83 GLY A O 1
ATOM 668 N N . LYS A 1 84 ? 5.818 30.308 26.405 1.00 53.66 84 LYS A N 1
ATOM 669 C CA . LYS A 1 84 ? 5.353 31.085 25.249 1.00 53.66 84 LYS A CA 1
ATOM 670 C C . LYS A 1 84 ? 3.855 31.385 25.390 1.00 53.66 84 LYS A C 1
ATOM 672 O O . LYS A 1 84 ? 3.036 30.470 25.435 1.00 53.66 84 LYS A O 1
ATOM 677 N N . HIS A 1 85 ? 3.509 32.666 25.471 1.00 55.44 85 HIS A N 1
ATOM 678 C CA . HIS A 1 85 ? 2.127 33.134 25.476 1.00 55.44 85 HIS A CA 1
ATOM 679 C C . HIS A 1 85 ? 1.671 33.369 24.031 1.00 55.44 85 HIS A C 1
ATOM 681 O O . HIS A 1 85 ? 2.265 34.183 23.325 1.00 55.44 85 HIS A O 1
ATOM 687 N N . GLY A 1 86 ? 0.630 32.658 23.594 1.00 49.44 86 GLY A N 1
ATOM 688 C CA . GLY A 1 86 ? 0.074 32.780 22.247 1.00 49.44 86 GLY A CA 1
ATOM 689 C C . GLY A 1 86 ? -1.068 31.797 21.982 1.00 49.44 86 GLY A C 1
ATOM 690 O O . GLY A 1 86 ? -1.228 30.807 22.694 1.00 49.44 86 GLY A O 1
ATOM 691 N N . LEU A 1 87 ? -1.879 32.096 20.961 1.00 53.88 87 LEU A N 1
ATOM 692 C CA . LEU A 1 87 ? -2.980 31.251 20.456 1.00 53.88 87 LEU A CA 1
ATOM 693 C C . LEU A 1 87 ? -2.504 29.880 19.941 1.00 53.88 87 LEU A C 1
ATOM 695 O O . LEU A 1 87 ? -3.306 28.972 19.754 1.00 53.88 87 LEU A O 1
ATOM 699 N N . ASP A 1 88 ? -1.206 29.751 19.691 1.00 60.06 88 ASP A N 1
ATOM 700 C CA . ASP A 1 88 ? -0.499 28.545 19.275 1.00 60.06 88 ASP A CA 1
ATOM 701 C C . ASP A 1 88 ? -0.096 27.643 20.453 1.00 60.06 88 ASP A C 1
ATOM 703 O O . ASP A 1 88 ? 0.485 26.579 20.237 1.00 60.06 88 ASP A O 1
ATOM 707 N N . ASN A 1 89 ? -0.396 28.041 21.694 1.00 59.25 89 ASN A N 1
ATOM 708 C CA . ASN A 1 89 ? -0.099 27.233 22.864 1.00 59.25 89 ASN A CA 1
ATOM 709 C C . ASN A 1 89 ? -1.122 26.086 23.005 1.00 59.25 89 ASN A C 1
ATOM 711 O O . ASN A 1 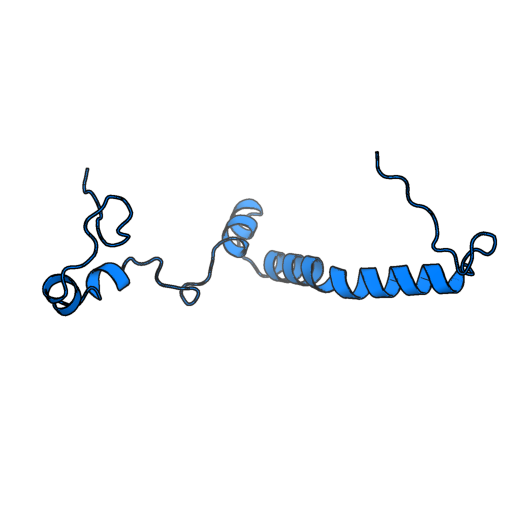89 ? -2.282 26.354 23.329 1.00 59.25 89 ASN A O 1
ATOM 715 N N . PRO A 1 90 ? -0.710 24.808 22.859 1.00 59.47 90 PRO A N 1
ATOM 716 C CA . PRO A 1 90 ? -1.617 23.661 22.980 1.00 59.47 90 PRO A CA 1
ATOM 717 C C . PRO A 1 90 ? -2.202 23.490 24.395 1.00 59.47 90 PRO A C 1
ATOM 719 O O . PRO A 1 90 ? -3.101 22.679 24.592 1.00 59.47 90 PRO A O 1
ATOM 722 N N . ALA A 1 91 ? -1.701 24.249 25.373 1.00 50.59 91 ALA A N 1
ATOM 723 C CA . ALA A 1 91 ? -2.207 24.327 26.740 1.00 50.59 91 ALA A CA 1
ATOM 724 C C . ALA A 1 91 ? -3.465 25.188 26.917 1.00 50.59 91 ALA A C 1
ATOM 726 O O . ALA A 1 91 ? -4.153 25.073 27.931 1.00 50.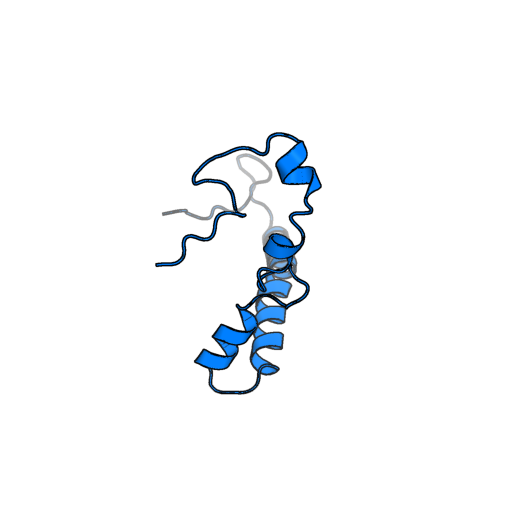59 91 ALA A O 1
ATOM 727 N N . VAL A 1 92 ? -3.706 26.135 26.007 1.00 53.78 92 VAL A N 1
ATOM 728 C CA . VAL A 1 92 ? -4.751 27.146 26.184 1.00 53.78 92 VAL A CA 1
ATOM 729 C C . VAL A 1 92 ? -6.036 26.607 25.575 1.00 53.78 92 VAL A C 1
ATOM 731 O O . VAL A 1 92 ? -6.285 26.739 24.380 1.00 53.78 92 VAL A O 1
ATOM 734 N N . VAL A 1 93 ? -6.850 25.966 26.408 1.00 54.00 93 VAL A N 1
ATOM 735 C CA . VAL A 1 93 ? -8.225 25.606 26.055 1.00 54.00 93 VAL A CA 1
ATOM 736 C C . VAL A 1 93 ? -9.105 26.817 26.361 1.00 54.00 93 VAL A C 1
ATOM 738 O O . VAL A 1 93 ? -9.206 27.232 27.513 1.00 54.00 93 VAL A O 1
ATOM 741 N N . PHE A 1 94 ? -9.712 27.414 25.333 1.00 52.28 94 PHE A N 1
ATOM 742 C CA . PHE A 1 94 ? -10.737 28.439 25.521 1.00 52.28 94 PHE A CA 1
ATOM 743 C C . PHE A 1 94 ? -12.068 27.738 25.767 1.00 52.28 94 PHE A C 1
ATOM 745 O O . PHE A 1 94 ? -12.586 27.063 24.877 1.00 52.28 94 PHE A O 1
ATOM 752 N N . ASP A 1 95 ? -12.583 27.866 26.984 1.00 53.25 95 ASP A N 1
ATOM 753 C CA . ASP A 1 95 ? -13.957 27.485 27.291 1.00 53.25 95 ASP A CA 1
ATOM 754 C C . ASP A 1 95 ? -14.895 28.516 26.634 1.00 53.25 95 ASP A C 1
ATOM 756 O O . ASP A 1 95 ? -14.647 29.722 26.747 1.00 53.25 95 ASP A O 1
ATOM 760 N N . ASN A 1 96 ? -15.902 28.047 25.889 1.00 46.25 96 ASN A N 1
ATOM 761 C CA . ASN A 1 96 ? -16.919 28.882 25.226 1.00 46.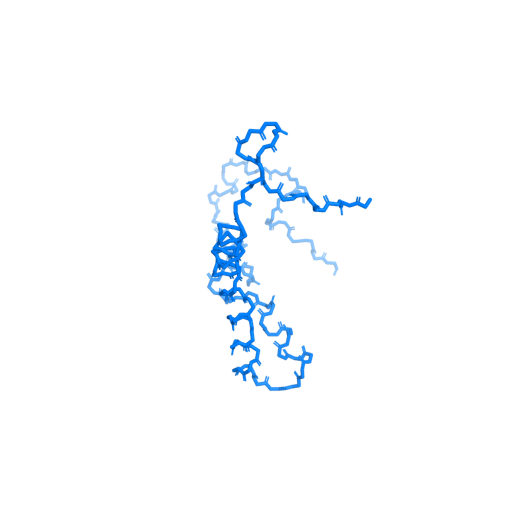25 96 ASN A CA 1
ATOM 762 C C . ASN A 1 96 ? -18.197 28.929 26.061 1.00 46.25 96 ASN A C 1
ATOM 764 O O . ASN A 1 96 ? -18.671 27.837 26.445 1.00 46.25 96 ASN A O 1
#

Sequence (96 aa):
MAKYNPPKINKELDYPEFAQVIGWLITAFVICPIPIMFLYKLYQAKGNLLQRLKTITTPTTEWGPNDGSLAHEIRMDYIAHGGKHGLDNPAVVFDN

Secondary structure (DSSP, 8-state):
-------BSSSS-BPPHHHHHHHHHHHHHHHTHHHHHHHHHHHHS-S-HHHHHHHHTSPPGGGS--SSHHHHT--HHHHHTTPPPSTT-TT-----

pLDDT: mean 77.54, std 17.53, range [46.25, 97.19]